Protein 6O40 (pdb70)

Sequence (86 aa):
ARSDIEKLKEAIRDTNKAVQSVQSSIGNLIVAIKSVQDYVNKEIVPSIARVALDPFDFSIVLNKIKSQLEESKEWIRRSNKILDSI

Structure (mmCIF, N/CA/C/O backbone):
data_6O40
#
_entry.id   6O40
#
_cell.length_a   49.337
_cell.length_b   49.337
_cell.length_c   75.894
_cell.angle_alpha   90.000
_cell.angle_beta   90.000
_cell.angle_gamma   120.000
#
_symmetry.space_group_name_H-M   'H 3'
#
loop_
_entity.id
_entity.type
_entity.pdbx_description
1 polymer 'Fusion glycoprotein F0'
2 polymer 'Fusion glycoprotein F0'
3 water water
#
loop_
_atom_site.group_PDB
_atom_site.id
_atom_site.type_symbol
_atom_site.label_atom_id
_atom_site.label_alt_id
_atom_site.label_comp_id
_atom_site.label_asym_id
_atom_site.label_entity_id
_atom_site.label_seq_id
_atom_site.pdbx_PDB_ins_code
_atom_site.Cartn_x
_atom_site.Cartn_y
_atom_site.Cartn_z
_atom_site.occupancy
_atom_site.B_iso_or_equiv
_atom_site.auth_seq_id
_atom_site.auth_comp_id
_atom_site.auth_asym_id
_atom_site.auth_atom_id
_atom_site.pdbx_PDB_model_num
ATOM 1 N N . ALA A 1 3 ? -28.34700 11.33800 23.38400 1.000 41.67680 140 ALA A N 1
ATOM 2 C CA . ALA A 1 3 ? -28.32600 11.77000 21.99200 1.000 39.75546 140 ALA A CA 1
ATOM 3 C C . ALA A 1 3 ? -27.94800 10.62800 21.05400 1.000 31.85361 140 ALA A C 1
ATOM 4 O O . ALA A 1 3 ? -27.73300 10.83700 19.85100 1.000 29.15125 140 ALA A O 1
ATOM 10 N N . ARG A 1 4 ? -27.86500 9.41200 21.58800 1.000 30.75910 141 ARG A N 1
ATOM 11 C CA . ARG A 1 4 ? -27.52600 8.26400 20.75000 1.000 27.06437 141 ARG A CA 1
ATOM 12 C C . ARG A 1 4 ? -28.54500 8.08100 19.62100 1.000 24.26628 141 ARG A C 1
ATOM 13 O O . ARG A 1 4 ? -28.16700 7.83300 18.46800 1.000 22.84128 141 ARG A O 1
ATOM 34 N N . SER A 1 5 ? -29.83400 8.26500 19.91900 1.000 24.73820 142 SER A N 1
ATOM 35 C CA . SER A 1 5 ? -30.88000 8.13200 18.91300 1.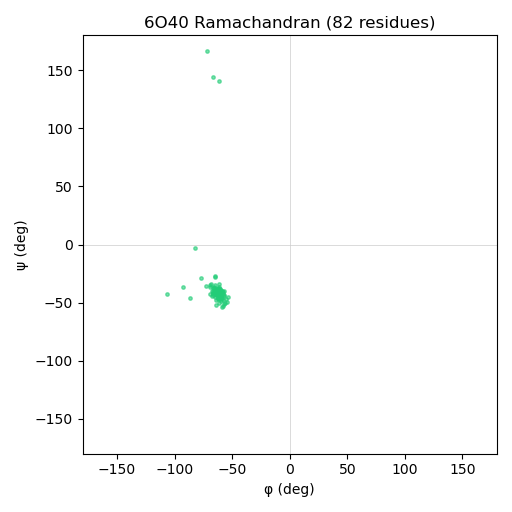000 26.09648 142 SER A CA 1
ATOM 36 C C . SER A 1 5 ? -30.71300 9.15200 17.79000 1.000 20.56220 142 SER A C 1
ATOM 37 O O . SER A 1 5 ? -30.87400 8.81200 16.60600 1.000 21.84222 142 SER A O 1
ATOM 45 N N . ASP A 1 6 ? -30.39900 10.40500 18.12900 1.000 22.61082 143 ASP A N 1
ATOM 46 C CA . ASP A 1 6 ? -30.21700 11.42500 17.09800 1.000 21.84937 143 ASP A CA 1
ATOM 47 C C . ASP A 1 6 ? -28.95400 11.16400 16.27400 1.000 20.23888 143 ASP A C 1
ATOM 48 O O . ASP A 1 6 ? -28.95300 11.37500 15.05500 1.000 20.34956 143 ASP A O 1
ATOM 57 N N . ILE A 1 7 ? -27.88800 10.66700 16.89600 1.000 21.99058 144 ILE A N 1
ATOM 58 C CA . ILE A 1 7 ? -26.67000 10.33400 16.16500 1.000 21.09462 144 ILE A CA 1
ATOM 59 C C . ILE A 1 7 ? -26.95900 9.23300 15.16900 1.000 20.97124 144 ILE A C 1
ATOM 60 O O . ILE A 1 7 ? -26.51200 9.27800 14.01500 1.000 18.34038 144 ILE A O 1
ATOM 76 N N . GLU A 1 8 ? -27.74200 8.23500 15.57700 1.000 19.79821 145 GLU A N 1
ATOM 77 C CA . GLU A 1 8 ? -28.07000 7.12000 14.69700 1.000 21.02676 145 GLU A CA 1
ATOM 78 C C . GLU A 1 8 ? -28.93600 7.57900 13.53600 1.000 19.56436 145 GLU A C 1
ATOM 79 O O . GLU A 1 8 ? -28.76100 7.10800 12.40900 1.000 19.57866 145 GLU A O 1
ATOM 91 N N . LYS A 1 9 ? -29.84800 8.51400 13.78000 1.000 20.02705 146 LYS A N 1
ATOM 92 C CA . LYS A 1 9 ? -30.66400 9.06800 12.70700 1.000 17.58403 146 LYS A CA 1
ATOM 93 C C . LYS A 1 9 ? -29.80200 9.84300 11.71400 1.000 18.17694 146 LYS A C 1
ATOM 94 O O . LYS A 1 9 ? -29.96700 9.72300 10.49700 1.000 17.27919 146 LYS A O 1
ATOM 113 N N . LEU A 1 10 ? -28.89400 10.67800 12.21000 1.000 17.98775 147 LEU A N 1
ATOM 114 C CA . LEU A 1 10 ? -28.00600 11.47100 11.32100 1.000 16.76303 147 LEU A CA 1
ATOM 115 C C . LEU A 1 10 ? -27.19000 10.49800 10.46700 1.000 16.18860 147 LEU A C 1
ATOM 116 O O . LEU A 1 10 ? -27.07600 10.71200 9.26400 1.000 15.72009 147 LEU A O 1
ATOM 132 N N . LYS A 1 11 ? -26.66500 9.44400 11.08200 1.000 17.21617 148 LYS A N 1
ATOM 133 C CA . LYS A 1 11 ? -25.86800 8.41600 10.37600 1.000 20.10990 148 LYS A CA 1
ATOM 134 C C . LYS A 1 11 ? -26.71700 7.81000 9.25700 1.000 16.99957 148 LYS A C 1
ATOM 135 O O . LYS A 1 11 ? -26.22600 7.70900 8.13500 1.000 17.19847 148 LYS A O 1
ATOM 154 N N . GLU A 1 12 ? -27.96000 7.43000 9.54900 1.000 17.46985 149 GLU A N 1
ATOM 155 C CA . GLU A 1 12 ? -28.79900 6.79000 8.54100 1.000 18.08034 149 GLU A CA 1
ATOM 156 C C . GLU A 1 12 ? -29.20800 7.76400 7.44500 1.000 16.50026 149 GLU A C 1
ATOM 157 O O . GLU A 1 12 ? -29.28300 7.36800 6.27100 1.000 17.57670 149 GLU A O 1
ATOM 169 N N . ALA A 1 13 ? -29.43100 9.03100 7.78100 1.000 16.36502 150 ALA A N 1
ATOM 170 C CA . ALA A 1 13 ? -29.70500 10.03400 6.75500 1.000 16.10149 150 ALA A CA 1
ATOM 171 C C . ALA A 1 13 ? -28.52300 10.18300 5.80500 1.000 14.01294 150 ALA A C 1
ATOM 172 O O . ALA A 1 13 ? -28.71000 10.26600 4.58900 1.000 14.75312 150 ALA A O 1
ATOM 179 N N . ILE A 1 14 ? -27.30200 10.27900 6.33000 1.000 15.29014 151 ILE A N 1
ATOM 180 C CA . ILE A 1 14 ? -26.13400 10.41300 5.46000 1.000 15.41834 151 ILE A CA 1
ATOM 181 C C . ILE A 1 14 ? -25.94700 9.15400 4.63200 1.000 14.06102 151 ILE A C 1
ATOM 182 O O . ILE A 1 14 ? -25.60300 9.23700 3.45900 1.000 14.38261 151 ILE A O 1
ATOM 198 N N . ARG A 1 15 ? -26.21300 7.97300 5.18200 1.000 15.73834 152 ARG A N 1
ATOM 199 C CA . ARG A 1 15 ? -26.16600 6.75300 4.38000 1.000 17.40815 152 ARG A CA 1
ATOM 200 C C . ARG A 1 15 ? -27.13600 6.83100 3.20900 1.000 15.76020 152 ARG A C 1
ATOM 201 O O . ARG A 1 15 ? -26.78900 6.44900 2.08800 1.000 16.22512 152 ARG A O 1
ATOM 222 N N . ASP A 1 16 ? -28.33300 7.37700 3.41400 1.000 16.55249 153 ASP A N 1
ATOM 223 C CA . ASP A 1 16 ? -29.29500 7.51600 2.31600 1.000 16.14710 153 ASP A CA 1
ATOM 224 C C . ASP A 1 16 ? -28.82500 8.55800 1.29700 1.000 14.80250 153 ASP A C 1
ATOM 225 O O . ASP A 1 16 ? -28.95100 8.35900 0.08000 1.000 14.94832 153 ASP A O 1
ATOM 234 N N . THR A 1 17 ? -28.29500 9.69400 1.76500 1.000 14.64737 154 THR A N 1
ATOM 235 C CA . THR A 1 17 ? -27.71700 10.68700 0.85400 1.000 14.83320 154 THR A CA 1
ATOM 236 C C . THR A 1 17 ? -26.59000 10.08300 0.03500 1.000 12.80746 154 THR A C 1
ATOM 237 O O . THR A 1 17 ? -26.49000 10.33200 -1.17000 1.000 13.91553 154 THR A O 1
ATOM 248 N N . ASN A 1 18 ? -25.76000 9.24900 0.65500 1.000 14.70479 155 ASN A N 1
ATOM 249 C CA . ASN A 1 18 ? -24.63500 8.58500 -0.04900 1.000 15.37866 155 ASN A CA 1
ATOM 250 C C . ASN A 1 18 ? -25.20000 7.69300 -1.15900 1.000 15.67971 155 ASN A C 1
ATOM 251 O O . ASN A 1 18 ? -24.63300 7.68900 -2.24300 1.000 15.57110 155 ASN A O 1
ATOM 262 N N . LYS A 1 19 ? -26.28700 6.97000 -0.89100 1.000 14.87776 156 LYS A N 1
ATOM 263 C CA . LYS A 1 19 ? -26.93700 6.08800 -1.89500 1.000 17.46961 156 LYS A CA 1
ATOM 264 C C . LYS A 1 19 ? -27.47200 6.96300 -3.03200 1.000 15.62294 156 LYS A C 1
ATOM 265 O O . LYS A 1 19 ? -27.37700 6.54800 -4.18000 1.000 15.68435 156 LYS A O 1
ATOM 284 N N . ALA A 1 20 ? -28.01700 8.13500 -2.71500 1.000 14.99096 157 ALA A N 1
ATOM 285 C C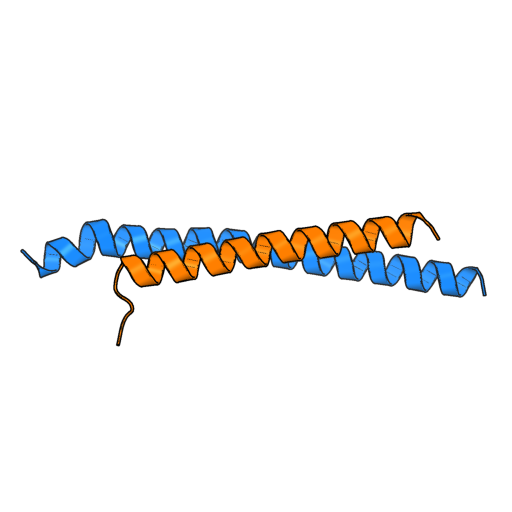A . ALA A 1 20 ? -28.52800 9.08100 -3.72900 1.000 15.02797 157 ALA A CA 1
ATOM 286 C C . ALA A 1 20 ? -27.35500 9.48200 -4.63100 1.000 13.06133 157 ALA A C 1
ATOM 287 O O . ALA A 1 20 ? -27.52600 9.49700 -5.85100 1.000 14.64715 157 ALA A O 1
ATOM 294 N N . VAL A 1 21 ? -26.19600 9.79900 -4.05400 1.000 15.20584 158 VAL A N 1
ATOM 295 C CA . VAL A 1 21 ? -25.02900 10.16900 -4.84800 1.000 14.39201 158 VAL A CA 1
ATOM 296 C C . VAL A 1 21 ? -24.54200 8.98700 -5.68400 1.000 14.61425 158 VAL A C 1
ATOM 297 O O . VAL A 1 21 ? -24.20400 9.15400 -6.85600 1.000 14.92297 158 VAL A O 1
ATOM 310 N N . GLN A 1 22 ? -24.59300 7.76900 -5.15600 1.000 14.78819 159 GLN A N 1
ATOM 311 C CA . GLN A 1 22 ? -24.19400 6.60600 -5.94500 1.000 16.79513 159 GLN A CA 1
ATOM 312 C C . GLN A 1 22 ? -25.10400 6.40100 -7.13600 1.000 17.16689 159 GLN A C 1
ATOM 313 O O . GLN A 1 22 ? -24.62800 6.02700 -8.21200 1.000 17.03586 159 GLN A O 1
ATOM 327 N N . SER A 1 23 ? -26.40300 6.63000 -6.97400 1.000 16.33283 160 SER A N 1
ATOM 328 C CA . SER A 1 23 ? -27.29800 6.50400 -8.12700 1.000 17.57886 160 SER A CA 1
ATOM 329 C C . SER A 1 23 ? -26.99900 7.57400 -9.16500 1.000 15.07247 160 SER A C 1
ATOM 330 O O . SER A 1 23 ? -27.03400 7.30200 -10.37100 1.000 16.60162 160 SER A O 1
ATOM 338 N N . VAL A 1 24 ? -26.71400 8.80200 -8.73800 1.000 15.31354 161 VAL A N 1
ATOM 339 C CA . VAL A 1 24 ? -26.26500 9.84300 -9.66800 1.000 15.85310 161 VAL A CA 1
ATOM 340 C C . VAL A 1 24 ? -24.97500 9.44100 -10.36200 1.000 15.97638 161 VAL A C 1
ATOM 341 O O . VAL A 1 24 ? -24.80200 9.69300 -11.55700 1.000 15.52776 161 VAL A O 1
ATOM 354 N N . GLN A 1 25 ? -24.06800 8.79600 -9.63900 1.000 15.98181 162 GLN A N 1
ATOM 355 C CA . GLN A 1 25 ? -22.78100 8.33300 -10.21800 1.000 17.11813 162 GLN A CA 1
ATOM 356 C C . GLN A 1 25 ? -23.08000 7.32900 -11.33600 1.000 16.60218 162 GLN A C 1
ATOM 357 O O . GLN A 1 25 ? -22.44500 7.41500 -12.38300 1.000 18.13382 162 GLN A O 1
ATOM 371 N N . SER A 1 26 ? -24.02200 6.41200 -11.12400 1.000 16.33416 163 SER A N 1
ATOM 372 C CA . SER A 1 26 ? -24.42800 5.41700 -12.15200 1.000 19.39642 163 SER A CA 1
ATOM 373 C C . SER A 1 26 ? -24.98000 6.16200 -13.37200 1.000 19.74051 163 SER A C 1
ATOM 374 O O . SER A 1 26 ? -24.60100 5.83600 -14.48800 1.000 19.13038 163 SER A O 1
ATOM 382 N N . SER A 1 27 ? -25.85700 7.13700 -13.15500 1.000 17.95861 164 SER A N 1
ATOM 383 C CA . SER A 1 27 ? -26.46100 7.96400 -14.22600 1.000 18.95783 164 SER A CA 1
ATOM 384 C C . SER A 1 27 ? -25.34800 8.59200 -15.06600 1.000 16.41490 164 SER A C 1
ATOM 385 O O . SER A 1 27 ? -25.42300 8.54200 -16.29000 1.000 17.44949 164 SER A O 1
ATOM 393 N N . ILE A 1 28 ? -24.36800 9.20900 -14.41300 1.000 17.18208 165 ILE A N 1
ATOM 394 C CA . ILE A 1 28 ? -23.25000 9.91000 -15.10600 1.000 18.99448 165 ILE A CA 1
ATOM 395 C C . ILE A 1 28 ? -22.44400 8.88300 -15.89500 1.000 18.51015 165 ILE A C 1
ATOM 396 O O . ILE A 1 28 ? -22.08800 9.18200 -17.03600 1.000 17.92180 165 ILE A O 1
ATOM 412 N N . GLY A 1 29 ? -22.17700 7.71100 -15.33100 1.000 18.36946 166 GLY A N 1
ATOM 413 C CA . GLY A 1 29 ? -21.45900 6.69500 -16.09600 1.000 20.25276 166 GLY A CA 1
ATOM 414 C C . GLY A 1 29 ? -22.16300 6.32500 -17.39400 1.000 18.64975 166 GLY A C 1
ATOM 415 O O . GLY A 1 29 ? -21.52700 6.15900 -18.44300 1.000 20.55008 166 GLY A O 1
ATOM 419 N N . ASN A 1 30 ? -23.49000 6.22000 -17.35500 1.000 19.22522 167 ASN A N 1
ATOM 420 C CA . ASN A 1 30 ? -24.24300 5.90500 -18.57200 1.000 19.08111 167 ASN A CA 1
ATOM 421 C C . ASN A 1 30 ? -24.38500 7.10500 -19.48500 1.000 18.20799 167 ASN A C 1
ATOM 422 O O . ASN A 1 30 ? -24.47300 6.92700 -20.70500 1.000 19.06640 167 ASN A O 1
ATOM 433 N N . LEU A 1 31 ? -24.38900 8.32400 -18.95800 1.000 18.01481 168 LEU A N 1
ATOM 434 C CA . LEU A 1 31 ? -24.32700 9.50200 -19.80600 1.000 18.80685 168 LEU A CA 1
ATOM 435 C C . LEU A 1 31 ? -23.02600 9.54000 -20.59900 1.000 17.60476 168 LEU A C 1
ATOM 436 O O . LEU A 1 31 ? -23.02900 9.92100 -21.77100 1.000 18.45220 168 LEU A O 1
ATOM 452 N N . ILE A 1 32 ? -21.91000 9.13400 -19.99000 1.000 18.78004 169 ILE A N 1
ATOM 453 C CA . ILE A 1 32 ? -20.64200 9.02700 -20.72300 1.000 19.55795 169 ILE A CA 1
ATOM 454 C C . ILE A 1 32 ? -20.78000 8.03500 -21.88000 1.000 20.36586 169 ILE A C 1
ATOM 455 O O . ILE A 1 32 ? -20.34000 8.29600 -23.00600 1.000 20.74615 169 ILE A O 1
ATOM 471 N N . VAL A 1 33 ? -21.33500 6.85700 -21.5930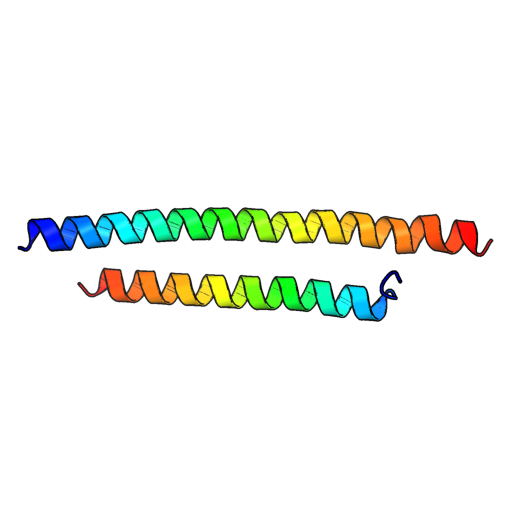0 1.000 19.92055 170 VAL A N 1
ATOM 472 C CA . VAL A 1 33 ? -21.55300 5.85900 -22.64500 1.000 21.27815 170 VAL A CA 1
ATOM 473 C C . VAL A 1 33 ? -22.36800 6.44300 -23.79300 1.000 20.60542 170 VAL A C 1
ATOM 474 O O . VAL A 1 33 ? -22.03100 6.26200 -24.97500 1.000 23.06781 170 VAL A O 1
ATOM 487 N N . ALA A 1 34 ? -23.46000 7.13300 -23.47000 1.000 19.68933 171 ALA A N 1
ATOM 488 C CA . ALA A 1 34 ? -24.37500 7.73700 -24.46500 1.000 22.09481 171 ALA A CA 1
ATOM 489 C C . ALA A 1 34 ? -23.63200 8.78300 -25.31100 1.000 20.52250 171 ALA A C 1
ATOM 490 O O . ALA A 1 34 ? -23.71900 8.71700 -26.54000 1.000 22.51035 171 ALA A O 1
ATOM 497 N N . ILE A 1 35 ? -22.91700 9.71400 -24.68200 1.000 21.47174 172 ILE A N 1
ATOM 498 C CA . ILE A 1 35 ? -22.17700 10.79000 -25.40500 1.000 22.39408 172 ILE A CA 1
ATOM 499 C C . ILE A 1 35 ? -21.06300 10.15700 -26.24900 1.000 20.72647 172 ILE A C 1
ATOM 500 O O . ILE A 1 35 ? -20.88600 10.60000 -27.38100 1.000 23.54928 172 ILE A O 1
ATOM 516 N N . LYS A 1 36 ? -20.35500 9.16100 -25.72100 1.000 23.49191 173 LYS A N 1
ATOM 517 C CA . LYS A 1 36 ? -19.27900 8.45400 -26.46000 1.000 24.27222 173 LYS A CA 1
ATOM 518 C C . LYS A 1 36 ? -19.89700 7.82500 -27.71600 1.000 23.96925 173 LYS A C 1
ATOM 519 O O . LYS A 1 36 ? -19.27500 7.89400 -28.77800 1.000 26.26539 173 LYS A O 1
ATOM 538 N N . SER A 1 37 ? -21.08400 7.23300 -27.59300 1.000 24.80854 174 SER A N 1
ATOM 539 C CA . SER A 1 37 ? -21.81400 6.61200 -28.72600 1.000 25.72749 174 SER A CA 1
ATOM 540 C C . SER A 1 37 ? -22.01500 7.66000 -29.82300 1.000 24.23349 174 SER A C 1
ATOM 541 O O . SER A 1 37 ? -21.70800 7.37600 -30.98000 1.000 27.15780 174 SER A O 1
ATOM 549 N N . VAL A 1 38 ? -22.52600 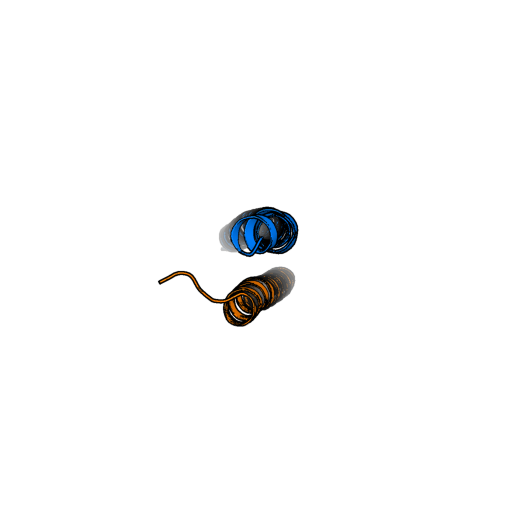8.83200 -29.46300 1.000 26.51821 175 VAL A N 1
ATOM 550 C CA . VAL A 1 38 ? -22.76800 9.94500 -30.42500 1.000 30.09678 175 VAL A CA 1
ATOM 551 C C . VAL A 1 38 ? -21.42800 10.34600 -31.05600 1.000 25.95951 175 VAL A C 1
ATOM 552 O O . VAL A 1 38 ? -21.39900 10.54100 -32.27100 1.000 29.73243 175 VAL A O 1
ATOM 565 N N . GLN A 1 39 ? -20.36600 10.43200 -30.25400 1.000 28.37211 176 GLN A N 1
ATOM 566 C CA . GLN A 1 39 ? -18.99200 10.79800 -30.69600 1.000 32.03740 176 GLN A CA 1
ATOM 567 C C . GLN A 1 39 ? -18.52800 9.79800 -31.75700 1.000 27.45854 176 GLN A C 1
ATOM 568 O O . GLN A 1 39 ? -18.11700 10.22900 -32.84300 1.000 27.25389 176 GLN A O 1
ATOM 582 N N . ASP A 1 40 ? -18.58800 8.51200 -31.42800 1.000 29.27630 177 ASP A N 1
ATOM 583 C CA . ASP A 1 40 ? -18.14900 7.40800 -32.31400 1.000 30.58541 177 ASP A CA 1
ATOM 584 C C . ASP A 1 40 ? -18.92700 7.49400 -33.63100 1.000 29.02808 177 ASP A C 1
ATOM 585 O O . ASP A 1 40 ? -18.29400 7.35700 -34.68800 1.000 31.72117 177 ASP A O 1
ATOM 594 N N . TYR A 1 41 ? -20.23700 7.73500 -33.58600 1.000 29.11027 178 TYR A N 1
ATOM 595 C CA . TYR A 1 41 ? -21.04600 7.80800 -34.80100 1.000 36.35706 178 TYR A CA 1
ATOM 596 C C . TYR A 1 41 ? -20.61500 8.98300 -35.67400 1.000 33.25401 178 TYR A C 1
ATOM 597 O O . TYR A 1 41 ? -20.41800 8.84100 -36.89200 1.000 32.53835 178 TYR A O 1
ATOM 615 N N . VAL A 1 42 ? -20.46500 10.16200 -35.07200 1.000 32.51117 179 VAL A N 1
ATOM 616 C CA . VAL A 1 42 ? -19.95700 11.31500 -35.81300 1.000 38.83525 179 VAL A CA 1
ATOM 617 C C . VAL A 1 42 ? -18.58800 11.00700 -36.41500 1.000 31.61425 179 VAL A C 1
ATOM 618 O O . VAL A 1 42 ? -18.36100 11.19800 -37.61900 1.000 35.00413 179 VAL A O 1
ATOM 631 N N . ASN A 1 43 ? -17.65800 10.52200 -35.59900 1.000 37.60463 180 ASN A N 1
ATOM 632 C CA . ASN A 1 43 ? -16.29900 10.30000 -36.07900 1.000 34.02616 180 ASN A CA 1
ATOM 633 C C . ASN A 1 43 ? -16.26700 9.29600 -37.22000 1.000 37.15803 180 ASN A C 1
ATOM 634 O O . ASN A 1 43 ? -15.49700 9.45400 -38.17500 1.000 34.56132 180 ASN A O 1
ATOM 645 N N . LYS A 1 44 ? -17.09400 8.26200 -37.14600 1.000 33.83003 181 LYS A N 1
ATOM 646 C CA . LYS A 1 44 ? -16.99900 7.14900 -38.08000 1.000 39.15360 181 LYS A CA 1
ATOM 647 C C . LYS A 1 44 ? -17.89100 7.31300 -39.30000 1.000 38.00261 181 LYS A C 1
ATOM 648 O O . LYS A 1 44 ? -17.49900 6.91000 -40.39900 1.000 40.60183 181 LYS A O 1
ATOM 652 N N . GLU A 1 45 ? -19.08100 7.88900 -39.14400 1.000 43.38153 182 GLU A N 1
ATOM 653 C CA . GLU A 1 45 ? -20.04600 7.95400 -40.24000 1.000 41.71718 182 GLU A CA 1
ATOM 654 C C . GLU A 1 45 ? -20.20200 9.33900 -40.85200 1.000 44.47147 182 GLU A C 1
ATOM 655 O O . GLU A 1 45 ? -20.26000 9.45700 -42.07900 1.000 44.26028 182 GLU A O 1
ATOM 667 N N . ILE A 1 46 ? -20.26200 10.40000 -40.04900 1.000 42.07063 183 ILE A N 1
ATOM 668 C CA . ILE A 1 46 ? -20.59000 11.72200 -40.57100 1.000 40.82093 183 ILE A CA 1
ATOM 669 C C . ILE A 1 46 ? -19.35100 12.45500 -41.07100 1.000 35.87759 183 ILE A C 1
ATOM 670 O O . ILE A 1 46 ? -19.37400 13.06200 -42.14500 1.000 40.16733 183 ILE A O 1
ATOM 686 N N . VAL A 1 47 ? -18.25800 12.44100 -40.30000 1.000 38.60981 184 VAL A N 1
ATOM 687 C CA . VAL A 1 47 ? -17.05200 13.16400 -40.71800 1.000 37.39326 184 VAL A CA 1
ATOM 688 C C . VAL A 1 47 ? -16.55300 12.67800 -42.06700 1.000 40.87703 184 VAL A C 1
ATOM 689 O O . VAL A 1 47 ? -16.32500 13.52300 -42.96100 1.000 49.39412 184 VAL A O 1
ATOM 702 N N . PRO A 1 48 ? -16.33000 11.38300 -42.29900 1.000 37.90202 185 PRO A N 1
ATOM 703 C CA . PRO A 1 48 ? -15.91600 10.94600 -43.64300 1.000 46.54242 185 PRO A CA 1
ATOM 704 C C . PRO A 1 48 ? -16.91100 11.32000 -44.72400 1.000 51.34096 185 PRO A C 1
ATOM 705 O O . PRO A 1 48 ? -16.51100 11.66400 -45.84500 1.000 46.02708 185 PRO A O 1
ATOM 716 N N . SER A 1 49 ? -18.20800 11.18600 -44.43800 1.000 55.82933 186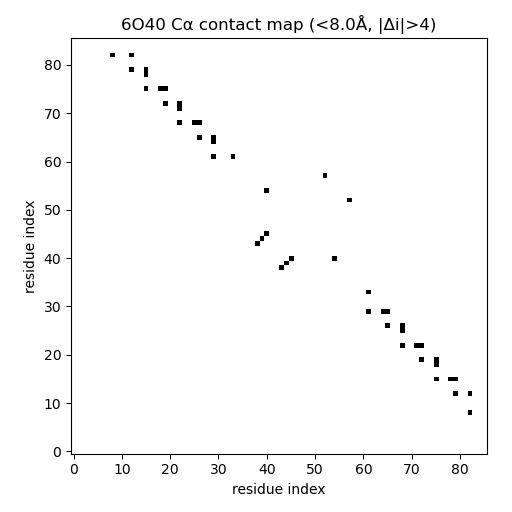 SER A N 1
ATOM 717 C CA . SER A 1 49 ? -19.30300 11.49900 -45.39400 1.000 63.22125 186 SER A CA 1
ATOM 718 C C . SER A 1 49 ? -19.12400 12.92700 -45.91600 1.000 50.76770 186 SER A C 1
ATOM 719 O O . SER A 1 49 ? -19.24100 13.13600 -47.12900 1.000 48.91297 186 SER A O 1
ATOM 727 N N . ILE A 1 50 ? -18.84100 13.86700 -45.01700 1.000 55.26075 187 ILE A N 1
ATOM 728 C CA . ILE A 1 50 ? -18.63200 15.30200 -45.35600 1.000 48.06147 187 ILE A CA 1
ATOM 729 C C . ILE A 1 50 ? -17.34500 15.43600 -46.17300 1.000 43.54066 187 ILE A C 1
ATOM 730 O O . ILE A 1 50 ? -17.35500 16.17200 -47.16800 1.000 50.66925 187 ILE A O 1
ATOM 746 N N . ALA A 1 51 ? -16.27600 14.75700 -45.75800 1.000 46.36837 188 ALA A N 1
ATOM 747 C CA . ALA A 1 51 ? -14.94400 14.81500 -46.40800 1.000 45.14223 188 ALA A CA 1
ATOM 748 C C . ALA A 1 51 ? -15.02000 14.22200 -47.81900 1.000 47.63703 188 ALA A C 1
ATOM 749 O O . ALA A 1 51 ? -14.21100 14.62100 -48.66800 1.000 47.53193 188 ALA A O 1
ATOM 756 N N . ARG A 1 52 ? -15.95900 13.30300 -48.05200 1.000 50.73274 189 ARG A N 1
ATOM 757 C CA . ARG A 1 52 ? -16.16700 12.63100 -49.36000 1.000 65.51167 189 ARG A CA 1
ATOM 758 C C . ARG A 1 52 ? -17.65500 12.67500 -49.72200 1.000 73.32915 189 ARG A C 1
ATOM 759 O O . ARG A 1 52 ? -18.03800 13.65600 -50.39500 1.000 80.22411 189 ARG A O 1
ATOM 780 N N . VAL B 2 2 ? -17.70700 26.95200 -31.65100 1.000 43.12794 449 VAL B N 1
ATOM 781 C CA . VAL B 2 2 ? -16.44900 26.24600 -32.03900 1.000 50.87703 449 VAL B CA 1
ATOM 782 C C . VAL B 2 2 ? -16.45800 24.83700 -31.43200 1.000 50.04752 449 VAL B C 1
ATOM 783 O O . VAL B 2 2 ? -16.10200 24.71300 -30.25500 1.000 44.68733 449 VAL B O 1
ATOM 786 N N . ALA B 2 3 ? -16.86400 23.82300 -32.19900 1.000 37.33087 450 ALA B N 1
ATOM 787 C CA . ALA B 2 3 ? -16.88700 22.41000 -31.76600 1.000 37.56228 450 ALA B CA 1
ATOM 788 C C . ALA B 2 3 ? -15.46200 21.96600 -31.43900 1.000 27.68932 450 ALA B C 1
ATOM 789 O O . ALA B 2 3 ? -14.53300 22.36800 -32.15500 1.000 31.67598 450 ALA B O 1
ATOM 796 N N . LEU B 2 4 ? -15.29100 21.17300 -30.38500 1.000 30.23702 451 LEU B N 1
ATOM 797 C CA . LEU B 2 4 ? -13.97000 20.62400 -30.00200 1.000 28.77726 451 LEU B CA 1
ATOM 798 C C . LEU B 2 4 ? -13.51000 19.65300 -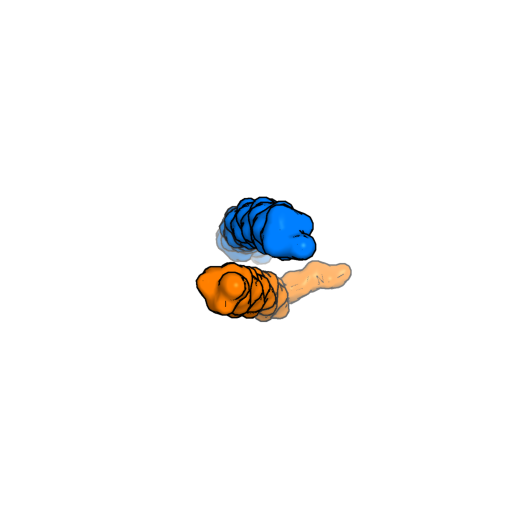31.08900 1.000 32.57544 451 LEU B C 1
ATOM 799 O O . LEU B 2 4 ? -14.36000 18.97700 -31.66700 1.000 29.60910 451 LEU B O 1
ATOM 815 N N . ASP B 2 5 ? -12.21200 19.59900 -31.37500 1.000 26.79318 452 ASP B N 1
ATOM 816 C CA . ASP B 2 5 ? -11.70000 18.58800 -32.28300 1.000 28.05924 452 ASP B CA 1
ATOM 817 C C . ASP B 2 5 ? -11.74900 17.22600 -31.58400 1.000 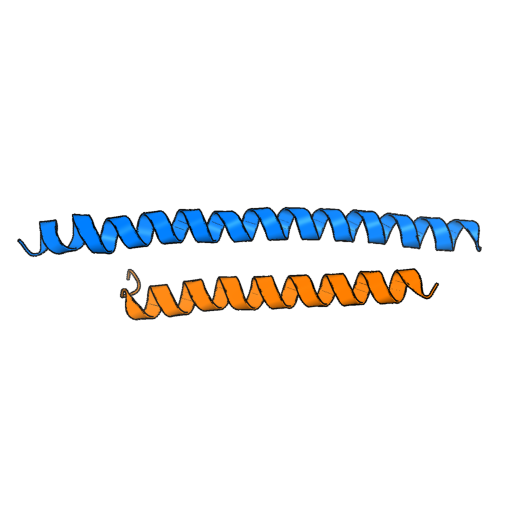25.44027 452 ASP B C 1
ATOM 818 O O . ASP B 2 5 ? -12.00700 17.13500 -30.38100 1.000 23.72864 452 ASP B O 1
ATOM 827 N N . PRO B 2 6 ? -11.58300 16.14100 -32.32500 1.000 26.70704 453 PRO B N 1
ATOM 828 C CA . PRO B 2 6 ? -11.77500 14.81800 -31.71300 1.000 25.92657 453 PRO B CA 1
ATOM 829 C C . PRO B 2 6 ? -10.81300 14.52700 -30.57500 1.000 24.46931 453 PRO B C 1
ATOM 830 O O . PRO B 2 6 ? -11.21300 13.88500 -29.59100 1.000 23.68179 453 PRO B O 1
ATOM 841 N N . PHE B 2 7 ? -9.57700 15.03000 -30.65000 1.000 23.92302 454 PHE B N 1
ATOM 842 C CA . PHE B 2 7 ? -8.61900 14.84300 -29.57100 1.000 23.21505 454 PHE B CA 1
ATOM 843 C C . PHE B 2 7 ? -9.10700 15.52800 -28.30500 1.000 22.51241 454 PHE B C 1
ATOM 844 O O . PHE B 2 7 ? -9.14400 14.92900 -27.23200 1.000 21.39813 454 PHE B O 1
ATOM 861 N N . ASP B 2 8 ? -9.46300 16.80400 -28.40700 1.000 22.17828 455 ASP B N 1
ATOM 862 C CA . ASP B 2 8 ? -9.91500 17.60800 -27.24200 1.000 21.85141 455 ASP B CA 1
ATOM 863 C C . ASP B 2 8 ? -11.19600 16.99700 -26.66600 1.000 21.29123 455 ASP B C 1
ATOM 864 O O . ASP B 2 8 ? -11.34300 17.00700 -25.45400 1.000 19.54063 455 ASP B O 1
ATOM 873 N N . PHE B 2 9 ? -12.08500 16.48800 -27.51400 1.000 20.08516 456 PHE B N 1
ATOM 874 C CA . PHE B 2 9 ? -13.34700 15.83900 -27.07900 1.000 21.06897 456 PHE B CA 1
ATOM 875 C C . PHE B 2 9 ? -12.99400 14.62800 -26.20600 1.000 20.16091 456 PHE B C 1
ATOM 876 O O . PHE B 2 9 ? -13.60800 14.44500 -25.15700 1.000 18.39687 456 PHE B O 1
ATOM 893 N N . SER B 2 10 ? -12.00200 13.84100 -26.62400 1.000 19.34469 457 SER B N 1
ATOM 894 C CA . SER B 2 10 ? -11.51100 12.65100 -25.88200 1.000 19.26379 457 SER B CA 1
ATOM 895 C C . SER B 2 10 ? -10.96000 13.09600 -24.52200 1.000 18.77092 457 SER B C 1
ATOM 896 O O . SER B 2 10 ? -11.20600 12.41000 -23.53500 1.000 19.92917 457 SER B O 1
ATOM 904 N N . ILE B 2 11 ? -10.22100 14.20200 -24.48200 1.000 19.14219 458 ILE B N 1
ATOM 905 C CA . ILE B 2 11 ? -9.65500 14.73800 -23.21100 1.000 18.96221 458 ILE B CA 1
ATOM 906 C C . ILE B 2 11 ? -10.81600 15.04500 -22.26000 1.000 17.74487 458 ILE B C 1
ATOM 907 O O . ILE B 2 11 ? -10.73600 14.65700 -21.09700 1.000 17.45398 458 ILE B O 1
ATOM 923 N N . VAL B 2 12 ? -11.85800 15.70700 -22.75400 1.000 17.98061 459 VAL B N 1
ATOM 924 C CA . VAL B 2 12 ? -13.04800 16.08800 -21.93500 1.000 17.94984 459 VAL B CA 1
ATOM 925 C C . VAL B 2 12 ? -13.73600 14.81900 -21.41900 1.000 17.40326 459 VAL B C 1
ATOM 926 O O . VAL B 2 12 ? -14.03600 14.77000 -20.22600 1.000 17.33330 459 VAL B O 1
ATOM 939 N N . LEU B 2 13 ? -13.97000 13.81900 -22.26600 1.000 17.44136 460 LEU B N 1
ATOM 940 C CA . LEU B 2 13 ? -14.65200 12.57500 -21.82700 1.000 19.09992 460 LEU B CA 1
ATOM 941 C C . LEU B 2 13 ? -13.82400 11.89500 -20.73700 1.000 18.79909 460 LEU B C 1
ATOM 942 O O . LEU B 2 13 ? -14.40900 11.39900 -19.78300 1.000 19.10497 460 LEU B O 1
ATOM 958 N N . ASN B 2 14 ? -12.50200 11.86300 -20.87800 1.000 19.74636 461 ASN B N 1
ATOM 959 C CA . ASN B 2 14 ? -11.63500 11.18600 -19.88200 1.000 21.16022 461 ASN B CA 1
ATOM 960 C C . ASN B 2 14 ? -11.68600 11.98900 -18.57200 1.000 19.87121 461 ASN B C 1
ATOM 961 O O . ASN B 2 14 ? -11.65800 11.36500 -17.52200 1.000 20.42605 461 ASN B O 1
ATOM 972 N N . LYS B 2 15 ? -11.80900 13.31600 -18.62900 1.000 17.45568 462 LYS B N 1
ATOM 973 C CA . LYS B 2 15 ? -11.91100 14.15900 -17.40800 1.000 18.71244 462 LYS B CA 1
ATOM 974 C C . LYS B 2 15 ? -13.23900 13.84200 -16.70900 1.000 16.68471 462 LYS B C 1
ATOM 975 O O . LYS B 2 15 ? -13.24300 13.74600 -15.48900 1.000 18.36481 462 LYS B O 1
ATOM 994 N N . ILE B 2 16 ? -14.32700 13.68600 -17.46000 1.000 18.02043 463 ILE B N 1
ATOM 995 C CA . ILE B 2 16 ? -15.65600 13.35400 -16.87300 1.000 17.99234 463 ILE B CA 1
ATOM 996 C C . ILE B 2 16 ? -15.50400 12.03600 -16.11300 1.000 17.23730 463 ILE B C 1
ATOM 997 O O . ILE B 2 16 ? -15.95700 11.95300 -14.97300 1.000 17.42165 463 ILE B O 1
ATOM 1013 N N . LYS B 2 17 ? -14.85300 11.04800 -16.72600 1.000 17.10358 464 LYS B N 1
ATOM 1014 C CA . LYS B 2 17 ? -14.69200 9.70500 -16.11800 1.000 18.02094 464 LYS B CA 1
ATOM 1015 C C . LYS B 2 17 ? -13.80700 9.76400 -14.86800 1.000 18.06056 464 LYS B C 1
ATOM 1016 O O . LYS B 2 17 ? -14.17500 9.15200 -13.87300 1.000 18.39729 464 LYS B O 1
ATOM 1035 N N . SER B 2 18 ? -12.70500 10.50500 -14.93200 1.000 17.48631 465 SER B N 1
ATOM 1036 C CA . SER B 2 18 ? -11.73500 10.65800 -13.82100 1.000 19.18603 465 SER B CA 1
ATOM 1037 C C . SER B 2 18 ? -12.43600 11.28400 -12.61100 1.000 18.28922 465 SER B C 1
ATOM 1038 O O . SER B 2 18 ? -12.19900 10.83200 -11.49100 1.000 18.48795 465 SER B O 1
ATOM 1046 N N . GLN B 2 19 ? -13.28500 12.28300 -12.84100 1.000 16.60534 466 GLN B N 1
ATOM 1047 C CA . GLN B 2 19 ? -13.99200 12.99400 -11.74500 1.000 17.62035 466 GLN B CA 1
ATOM 1048 C C . GLN B 2 19 ? -15.07500 12.08000 -11.17400 1.000 15.20889 466 GLN B C 1
ATOM 1049 O O . GLN B 2 19 ? -15.28700 12.11700 -9.96600 1.000 16.52152 466 GLN B O 1
ATOM 1063 N N . LEU B 2 20 ? -15.71200 11.27600 -12.01300 1.000 16.48211 467 LEU B N 1
ATOM 1064 C CA . LEU B 2 20 ? -16.71300 10.29100 -11.54700 1.000 17.98265 467 LEU B CA 1
ATOM 1065 C C . LEU B 2 20 ? -15.99100 9.30200 -10.62400 1.000 16.23800 467 LEU B C 1
ATOM 1066 O O . LEU B 2 20 ? -16.50600 9.00700 -9.55000 1.000 16.46888 467 LEU B O 1
ATOM 1082 N N . GLU B 2 21 ? -14.79500 8.85000 -11.00700 1.000 16.92005 468 GLU B N 1
ATOM 1083 C CA . GLU B 2 21 ? -14.01600 7.87600 -10.19700 1.000 20.48221 468 GLU B CA 1
ATOM 1084 C C . GLU B 2 21 ? -13.61300 8.52600 -8.86000 1.000 18.33533 468 GLU B C 1
ATOM 1085 O O . GLU B 2 21 ? -13.70200 7.84900 -7.83700 1.000 19.26166 468 GLU B O 1
ATOM 1097 N N . GLU B 2 22 ? -13.22200 9.79700 -8.84900 1.000 16.92228 469 GLU B N 1
ATOM 1098 C CA . GLU B 2 22 ? -12.87700 10.50400 -7.58700 1.000 18.36597 469 GLU B CA 1
ATOM 1099 C C . GLU B 2 22 ? -14.12700 10.57100 -6.69700 1.000 16.05698 469 GLU B C 1
ATOM 1100 O O . GLU B 2 22 ? -14.01300 10.36500 -5.49400 1.000 16.68199 469 GLU B O 1
ATOM 1112 N N . SER B 2 23 ? -15.28600 10.86200 -7.28400 1.000 16.66540 470 SER B N 1
ATOM 1113 C CA . SER B 2 23 ? -16.57600 10.95900 -6.56100 1.000 16.42350 470 SER B CA 1
ATOM 1114 C C . SER B 2 23 ? -16.84100 9.63800 -5.83500 1.000 14.45909 470 SER B C 1
ATOM 1115 O O . SER B 2 23 ? -17.24300 9.67300 -4.66900 1.000 15.45251 470 SER B O 1
ATOM 1123 N N . LYS B 2 24 ? -16.61500 8.50600 -6.50200 1.000 15.41808 471 LYS B N 1
ATOM 1124 C CA . LYS B 2 24 ? -16.85900 7.19700 -5.90300 1.000 17.76695 471 LYS B CA 1
ATOM 1125 C C . LYS B 2 24 ? -15.92700 6.94300 -4.73000 1.000 17.55452 471 LYS B C 1
ATOM 1126 O O . LYS B 2 24 ? -16.34600 6.38300 -3.70100 1.000 18.81821 471 LYS B O 1
ATOM 1145 N N . GLU B 2 25 ? -14.69200 7.42800 -4.81500 1.000 17.47860 472 GLU B N 1
ATOM 1146 C CA . GLU B 2 25 ? -13.76600 7.28100 -3.69300 1.000 18.82512 472 GLU B CA 1
ATOM 1147 C C . GLU B 2 25 ? -14.22500 8.10100 -2.49400 1.000 17.16896 472 GLU B C 1
ATOM 1148 O O . GLU B 2 25 ? -14.15800 7.62200 -1.36300 1.000 18.02077 472 GLU B O 1
ATOM 1160 N N . TRP B 2 26 ? -14.69900 9.33300 -2.70300 1.000 16.03111 473 TRP B N 1
ATOM 1161 C CA . TRP B 2 26 ? -15.17200 10.12700 -1.56900 1.000 15.83482 473 TRP B CA 1
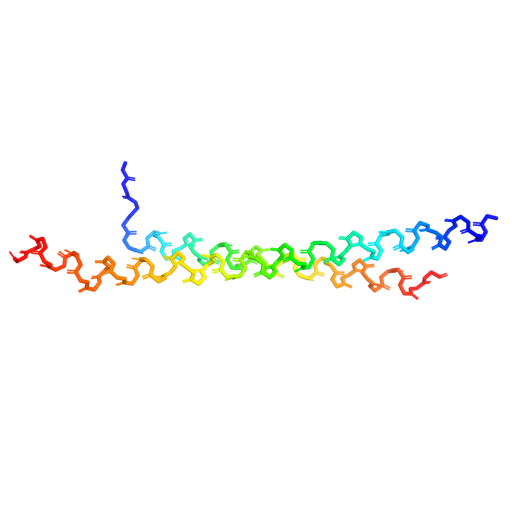ATOM 1162 C C . TRP B 2 26 ? -16.36400 9.47000 -0.88100 1.000 14.93514 473 TRP B C 1
ATOM 1163 O O . TRP B 2 26 ? -16.45200 9.50200 0.34400 1.000 15.24623 473 TRP B O 1
ATOM 1184 N N . ILE B 2 27 ? -17.28100 8.85800 -1.63400 1.000 15.90274 474 ILE B N 1
ATOM 1185 C CA . ILE B 2 27 ? -18.39500 8.14100 -1.02600 1.000 16.87401 474 ILE B CA 1
ATOM 1186 C C . ILE B 2 27 ? -17.87900 6.95000 -0.21300 1.000 17.50892 474 ILE B C 1
ATOM 1187 O O . ILE B 2 27 ? -18.37700 6.66900 0.88400 1.000 17.30806 474 ILE B O 1
ATOM 1203 N N . ARG B 2 28 ? -16.90400 6.20300 -0.74600 1.000 17.49658 475 ARG B N 1
ATOM 1204 C CA . ARG B 2 28 ? -16.36200 5.08400 0.02400 1.000 17.94809 475 ARG B CA 1
ATOM 1205 C C . ARG B 2 28 ? -15.81100 5.57200 1.35600 1.000 18.75091 475 ARG B C 1
ATOM 1206 O O . ARG B 2 28 ? -16.02000 4.94000 2.40100 1.000 19.57527 475 ARG B O 1
ATOM 1227 N N . ARG B 2 29 ? -15.10100 6.68800 1.34400 1.000 18.04029 476 ARG B N 1
ATOM 1228 C CA . ARG B 2 29 ? -14.53400 7.21100 2.57600 1.000 18.25415 476 ARG B CA 1
ATOM 1229 C C . ARG B 2 29 ? -15.61600 7.69500 3.53100 1.000 16.80305 476 ARG B C 1
ATOM 1230 O O . ARG B 2 29 ? -15.49800 7.49700 4.74800 1.000 17.72399 476 ARG B O 1
ATOM 1251 N N . SER B 2 30 ? -16.66500 8.34900 3.02400 1.000 16.17709 477 SER B N 1
ATOM 1252 C CA . SER B 2 30 ? -17.76900 8.77100 3.88200 1.000 16.73178 477 SER B CA 1
ATOM 1253 C C . SER B 2 30 ? -18.40700 7.56900 4.56000 1.000 14.39321 477 SER B C 1
ATOM 1254 O O . SER B 2 30 ? -18.61200 7.55600 5.78300 1.000 16.34767 477 SER B O 1
ATOM 1262 N N . ASN B 2 31 ? -18.67700 6.52200 3.78800 1.000 18.01870 478 ASN B N 1
ATOM 1263 C CA . ASN B 2 31 ? -19.31300 5.28300 4.30500 1.000 18.21463 478 ASN B CA 1
ATOM 1264 C C . ASN B 2 31 ? -18.40900 4.63700 5.36300 1.000 20.22857 478 ASN B C 1
ATOM 1265 O O . ASN B 2 31 ? -18.94000 4.16200 6.36200 1.000 20.59195 478 ASN B O 1
ATOM 1276 N N . LYS B 2 32 ? -17.09500 4.64000 5.15800 1.000 19.42147 479 LYS B N 1
ATOM 1277 C CA . LYS B 2 32 ? -16.13300 4.04100 6.11700 1.000 21.16817 479 LYS B CA 1
ATOM 1278 C C . LYS B 2 32 ? -16.19900 4.81200 7.43900 1.000 19.45779 479 LYS B C 1
ATOM 1279 O O . LYS B 2 32 ? -16.21200 4.17300 8.48800 1.000 22.44027 479 LYS B O 1
ATOM 1298 N N . ILE B 2 33 ? -16.24300 6.14300 7.39300 1.000 19.15346 480 ILE B N 1
ATOM 1299 C CA . ILE B 2 33 ? -16.32000 6.97100 8.63000 1.000 19.94224 480 ILE B CA 1
ATOM 1300 C C . ILE B 2 33 ? -17.63400 6.65300 9.35100 1.000 20.47524 480 ILE B C 1
ATOM 1301 O O . ILE B 2 33 ? -17.61000 6.52300 10.57400 1.000 21.12520 480 ILE B O 1
ATOM 1317 N N . LEU B 2 34 ? -18.74700 6.54300 8.62600 1.000 20.06794 481 LEU B N 1
ATOM 1318 C CA . LEU B 2 34 ? -20.07800 6.25900 9.22800 1.000 21.76485 481 LEU B CA 1
ATOM 1319 C C . LEU B 2 34 ? -20.03400 4.90500 9.93700 1.000 20.66723 481 LEU B C 1
ATOM 1320 O O . LEU B 2 34 ? -20.59500 4.78900 11.02400 1.000 22.30666 481 LEU B O 1
ATOM 1336 N N . ASP B 2 35 ? -19.30400 3.93900 9.37700 1.000 21.20579 482 ASP B N 1
ATOM 1337 C CA . ASP B 2 35 ? -19.16100 2.56600 9.93300 1.000 25.54830 482 ASP B CA 1
ATOM 1338 C C . ASP B 2 35 ? -18.43100 2.60800 11.28600 1.000 26.22474 482 ASP B C 1
ATOM 1339 O O . ASP B 2 35 ? -18.66900 1.70200 12.09400 1.000 27.52569 482 ASP B O 1
ATOM 1348 N N . SER B 2 36 ? -17.56500 3.59800 11.51900 1.000 28.78136 483 SER B N 1
ATOM 1349 C CA . SER B 2 36 ? -16.77200 3.75900 12.76200 1.000 27.60955 483 SER B CA 1
ATOM 1350 C C . SER B 2 36 ? -17.56900 4.43400 13.88600 1.000 26.13365 483 SER B C 1
ATOM 1351 O O . SER B 2 36 ? -17.01000 4.53200 14.97800 1.000 28.24977 483 SER B O 1
ATOM 1359 N N . ILE B 2 37 ? -18.81500 4.86600 13.66900 1.000 24.63302 484 ILE B N 1
ATOM 1360 C CA . ILE B 2 37 ? -19.56500 5.58400 14.69200 1.000 29.89123 484 ILE B CA 1
ATOM 1361 C C . ILE B 2 37 ? -20.05000 4.62900 15.76400 1.000 50.34837 484 ILE B C 1
ATOM 1362 O O . ILE B 2 37 ? -20.02000 4.94800 16.95500 1.000 63.25391 484 ILE B O 1
#

Foldseek 3Di:
DVVVVVVVVVVVVVVVVVVVVVVVVVVVVVVVVVVVVCCCVPPVVVVVVD/DDDDPVVVVVVVVVVVVVVVVVVVVVVVVVVVVVVD

InterPro domains:
  IPR000776 Precursor fusion glycoprotein F0, Paramyxoviridae [PF00523] (22-507)

Secondary structure (DSSP, 8-state):
-HHHHHHHHHHHHHHHHHHHHHHHHHHHHHHHHHHHHHHIIIIIHHHHH-/-PPPHHHHHHHHHHHHHHHHHHHHHHHHHHHHHHT-

Radius of gyration: 19.88 Å; Cα contacts (8 Å, |Δi|>4): 24; chains: 2; bounding box: 22×24×71 Å

Organism: Human parainfluenza 3 virus (strain Wash/47885/57) (NCBI:txid11217)

Solvent-accessible surface area: 6938 Å² total; per-residue (Å²): 111,169,55,86,81,53,138,111,28,83,55,75,72,99,81,9,130,59,50,65,74,86,8,72,65,61,22,100,102,15,95,53,73,110,68,100,25,63,137,56,58,63,97,72,77,53,75,139,82,238,156,108,95,78,81,144,65,57,44,99,63,18,94,124,60,99,56,85,14,96,81,36,102,62,157,17,121,124,33,46,138,117,11,107,93,111

B-factor: mean 32.83, std 16.78, range [12.81, 113.49]